Protein AF-A0A7W9EW46-F1 (afdb_monomer_lite)

Sequence (52 aa):
MLRFRQMKTLQKFASVHANVHNHFCLERHLVDRLTYKERRSAALAEWQSLAS

Foldseek 3Di:
DVPDPDPVVVVVVCVVCVVVCCQQCPCVVPDDPVVSVVSNVVSVVVVVVVVD

Organism: NCBI:txid1344948

Structure (mmCIF, N/CA/C/O backbone):
data_AF-A0A7W9EW46-F1
#
_entry.id   AF-A0A7W9EW46-F1
#
loop_
_atom_site.group_PDB
_atom_site.id
_atom_site.type_symbol
_atom_site.label_atom_id
_atom_site.label_alt_id
_atom_site.label_comp_id
_atom_site.label_asym_id
_atom_site.label_entity_id
_atom_site.label_seq_id
_atom_site.pdbx_PDB_ins_code
_atom_site.Cartn_x
_atom_site.Cartn_y
_atom_site.Cartn_z
_atom_site.occupancy
_atom_site.B_iso_or_equiv
_atom_site.auth_seq_id
_atom_site.auth_comp_id
_atom_site.auth_asym_id
_atom_site.auth_atom_id
_atom_site.pdbx_PDB_model_num
ATOM 1 N N . MET A 1 1 ? 1.033 -4.735 13.641 1.00 85.44 1 MET A N 1
ATOM 2 C CA . MET A 1 1 ? -0.087 -5.581 14.118 1.00 85.44 1 MET A CA 1
ATOM 3 C C . MET A 1 1 ? 0.069 -6.011 15.584 1.00 85.44 1 MET A C 1
ATOM 5 O O . MET A 1 1 ? -0.929 -6.046 16.280 1.00 85.44 1 MET A O 1
ATOM 9 N N . LEU A 1 2 ? 1.288 -6.224 16.105 1.00 86.62 2 LEU A N 1
ATOM 10 C CA . LEU A 1 2 ? 1.533 -6.683 17.492 1.00 86.62 2 LEU A CA 1
ATOM 11 C C . LEU A 1 2 ? 1.302 -5.649 18.616 1.00 86.62 2 LEU A C 1
ATOM 13 O O . LEU A 1 2 ? 1.352 -5.994 19.788 1.00 86.62 2 LEU A O 1
ATOM 17 N N . ARG A 1 3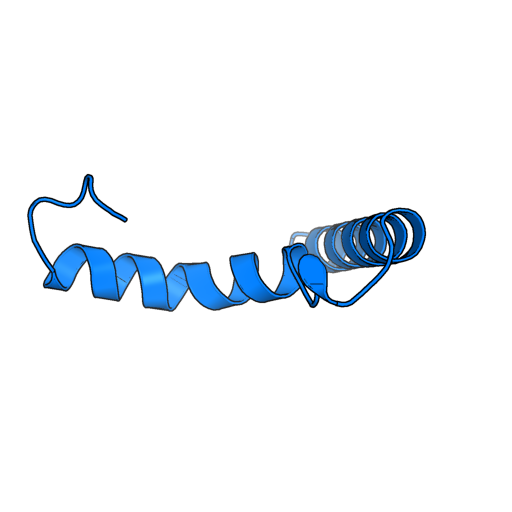 ? 1.070 -4.374 18.280 1.00 92.94 3 ARG A N 1
ATOM 18 C CA . ARG A 1 3 ? 0.903 -3.286 19.266 1.00 92.94 3 ARG A CA 1
ATOM 19 C C . ARG A 1 3 ? -0.564 -3.007 19.628 1.00 92.94 3 ARG A C 1
ATOM 21 O O . ARG A 1 3 ? -0.838 -2.081 20.383 1.00 92.94 3 ARG A O 1
ATOM 28 N N . PHE A 1 4 ? -1.511 -3.768 19.077 1.00 95.56 4 PHE A N 1
ATOM 29 C CA . PHE A 1 4 ? -2.933 -3.608 19.379 1.00 95.56 4 PHE A CA 1
ATOM 30 C C . PHE A 1 4 ? -3.285 -4.382 20.649 1.00 95.56 4 PHE A C 1
ATOM 32 O O . PHE A 1 4 ? -3.044 -5.581 20.734 1.00 95.56 4 PHE A O 1
ATOM 39 N N . ARG A 1 5 ? -3.900 -3.701 21.624 1.00 94.88 5 ARG A N 1
ATOM 40 C CA . ARG A 1 5 ? -4.304 -4.301 22.909 1.00 94.88 5 ARG A CA 1
ATOM 41 C C . ARG A 1 5 ? -5.402 -5.367 22.767 1.00 94.88 5 ARG A C 1
ATOM 43 O O . ARG A 1 5 ? -5.562 -6.189 23.660 1.00 94.88 5 ARG A O 1
ATOM 50 N N . GLN A 1 6 ? -6.180 -5.337 21.681 1.00 96.56 6 GLN A N 1
ATOM 51 C CA . GLN A 1 6 ? -7.288 -6.263 21.428 1.00 96.56 6 GLN A CA 1
ATOM 52 C C . GLN A 1 6 ? -7.329 -6.694 19.958 1.00 96.56 6 GLN A C 1
ATOM 54 O O . GLN A 1 6 ? -7.084 -5.893 19.056 1.00 96.56 6 GLN A O 1
ATOM 59 N N . MET A 1 7 ? -7.740 -7.939 19.704 1.00 96.19 7 MET A N 1
ATOM 60 C CA . MET A 1 7 ? -7.881 -8.468 18.339 1.00 96.19 7 MET A CA 1
ATOM 61 C C . MET A 1 7 ? -8.984 -7.772 17.538 1.00 96.19 7 MET A C 1
ATOM 63 O O . MET A 1 7 ? -8.816 -7.524 16.348 1.00 96.19 7 MET A O 1
ATOM 67 N N . LYS A 1 8 ? -10.089 -7.391 18.186 1.00 96.12 8 LYS A N 1
ATOM 68 C CA . LYS A 1 8 ? -11.207 -6.698 17.527 1.00 96.12 8 LYS A CA 1
ATOM 69 C C . LYS A 1 8 ? -10.778 -5.365 16.906 1.00 96.12 8 LYS A C 1
ATOM 71 O O . LYS A 1 8 ? -11.184 -5.035 15.793 1.00 96.12 8 LYS A O 1
ATOM 76 N N . THR A 1 9 ? -9.953 -4.589 17.609 1.00 96.12 9 THR A N 1
ATOM 77 C CA . THR A 1 9 ? -9.467 -3.297 17.101 1.00 96.12 9 THR A CA 1
ATOM 78 C C . THR A 1 9 ? -8.425 -3.485 16.004 1.00 96.12 9 THR A C 1
ATOM 80 O O . THR A 1 9 ? -8.452 -2.747 15.020 1.00 96.12 9 THR A O 1
ATOM 83 N N . LEU A 1 10 ? -7.583 -4.518 16.115 1.00 95.88 10 LEU A N 1
ATOM 84 C CA . LEU A 1 10 ? -6.674 -4.925 15.046 1.00 95.88 10 LEU A CA 1
ATOM 85 C C . LEU A 1 10 ? -7.427 -5.304 13.766 1.00 95.88 10 LEU A C 1
ATOM 87 O O . LEU A 1 10 ? -7.077 -4.818 12.697 1.00 95.88 10 LEU A O 1
ATOM 91 N N . GLN A 1 11 ? -8.461 -6.141 13.865 1.00 95.50 11 GLN A N 1
ATOM 92 C CA . GLN A 1 11 ? -9.257 -6.578 12.715 1.00 95.50 11 GLN A CA 1
ATOM 93 C C . GLN A 1 11 ? -9.947 -5.402 12.029 1.00 95.50 11 GLN A C 1
ATOM 95 O O . GLN A 1 11 ? -9.859 -5.275 10.810 1.00 95.50 11 GLN A O 1
ATOM 100 N N . LYS A 1 12 ? -10.569 -4.500 12.801 1.00 95.69 12 LYS A N 1
ATOM 101 C CA . LYS A 1 12 ? -11.194 -3.297 12.240 1.00 95.69 12 LYS A CA 1
ATOM 102 C C . LYS A 1 12 ? -10.169 -2.443 11.491 1.00 95.69 12 LYS A C 1
ATOM 104 O O . LYS A 1 12 ? -10.409 -2.073 10.348 1.00 95.69 12 LYS A O 1
ATOM 109 N N . PHE A 1 13 ? -9.007 -2.196 12.093 1.00 94.81 13 PHE A N 1
ATOM 110 C CA . PHE A 1 13 ? -7.923 -1.465 11.438 1.00 94.81 13 PHE A CA 1
ATOM 111 C C . PHE A 1 13 ? -7.444 -2.169 10.158 1.00 94.81 13 PHE A C 1
ATOM 113 O O . PHE A 1 13 ? -7.371 -1.548 9.100 1.00 94.81 13 PHE A O 1
ATOM 120 N N . ALA A 1 14 ? -7.166 -3.472 10.231 1.00 94.44 14 ALA A N 1
ATOM 121 C CA . ALA A 1 14 ? -6.681 -4.256 9.101 1.00 94.44 14 ALA A CA 1
ATOM 122 C C . ALA A 1 14 ? -7.685 -4.274 7.941 1.00 94.44 14 ALA A C 1
ATOM 124 O O . ALA A 1 14 ? -7.276 -4.086 6.803 1.00 94.44 14 ALA A O 1
ATOM 125 N N . SER A 1 15 ? -8.985 -4.417 8.218 1.00 94.06 15 SER A N 1
ATOM 126 C CA . SER A 1 15 ? -10.030 -4.428 7.183 1.00 94.06 15 SER A CA 1
ATOM 127 C C . SER A 1 15 ? -10.101 -3.128 6.374 1.00 94.06 15 SER A C 1
ATOM 129 O O . SER A 1 15 ? -10.347 -3.169 5.175 1.00 94.06 15 SER A O 1
ATOM 131 N N . VAL A 1 16 ? -9.818 -1.982 7.005 1.00 91.94 16 VAL A N 1
ATOM 132 C CA . VAL A 1 16 ? -9.809 -0.672 6.336 1.00 91.94 16 VAL A CA 1
ATOM 133 C C . VAL A 1 16 ? -8.486 -0.434 5.601 1.00 91.94 16 VAL A C 1
ATOM 135 O O . VAL A 1 16 ? -8.472 0.098 4.495 1.00 91.94 16 VAL A O 1
ATOM 138 N N . HIS A 1 17 ? -7.359 -0.846 6.188 1.00 93.00 17 HIS A N 1
ATOM 139 C CA . HIS A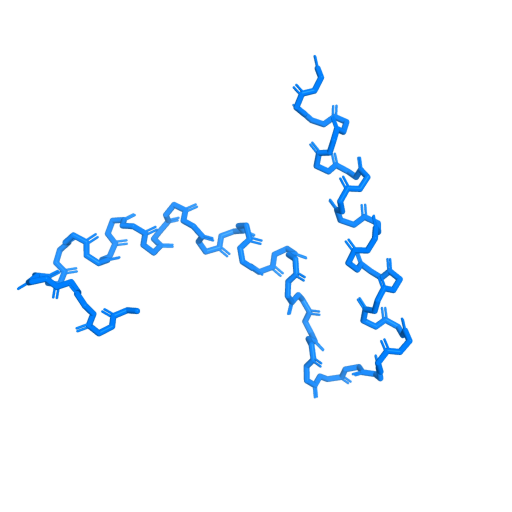 1 17 ? -6.028 -0.560 5.642 1.00 93.00 17 HIS A CA 1
ATOM 140 C C . HIS A 1 17 ? -5.512 -1.592 4.629 1.00 93.00 17 HIS A C 1
ATOM 142 O O . HIS A 1 17 ? -4.569 -1.286 3.896 1.00 93.00 17 HIS A O 1
ATOM 148 N N . ALA A 1 18 ? -6.092 -2.795 4.569 1.00 94.31 18 ALA A N 1
ATOM 149 C CA . ALA A 1 18 ? -5.608 -3.877 3.710 1.00 94.31 18 ALA A CA 1
ATOM 150 C C . ALA A 1 18 ? -5.576 -3.477 2.232 1.00 94.31 18 ALA A C 1
ATOM 152 O O . ALA A 1 18 ? -4.577 -3.722 1.566 1.00 94.31 18 ALA A O 1
ATOM 153 N N . ASN A 1 19 ? -6.613 -2.796 1.738 1.00 91.94 19 ASN A N 1
ATOM 154 C CA . ASN A 1 19 ? -6.682 -2.381 0.335 1.00 91.94 19 ASN A CA 1
ATOM 155 C C . ASN A 1 19 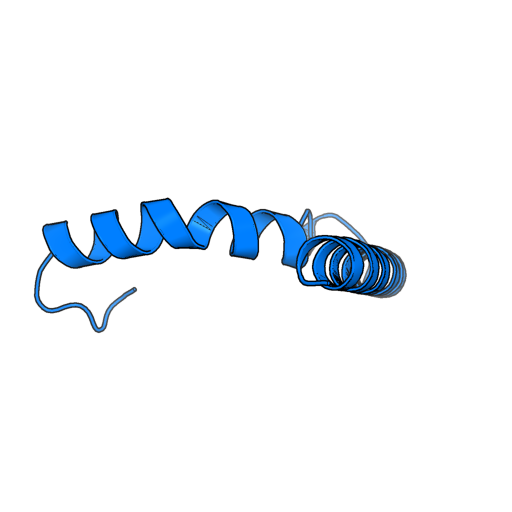? -5.556 -1.407 -0.031 1.00 91.94 19 ASN A C 1
ATOM 157 O O . ASN A 1 19 ? -4.885 -1.597 -1.042 1.00 91.94 19 ASN A O 1
ATOM 161 N N . VAL A 1 20 ? -5.287 -0.424 0.834 1.00 93.31 20 VAL A N 1
ATOM 162 C CA . VAL A 1 20 ? -4.179 0.524 0.643 1.00 93.31 20 VAL A CA 1
ATOM 163 C C . VAL A 1 20 ? -2.842 -0.216 0.653 1.00 93.31 20 VAL A C 1
ATOM 165 O O . VAL A 1 20 ? -2.009 -0.017 -0.227 1.00 93.31 20 VAL A O 1
ATOM 168 N N . HIS A 1 21 ? -2.629 -1.111 1.620 1.00 94.31 21 HIS A N 1
ATOM 169 C CA . HIS A 1 21 ? -1.396 -1.892 1.685 1.00 94.31 21 HIS A CA 1
ATOM 170 C C . HIS A 1 21 ? -1.194 -2.753 0.433 1.00 94.31 21 HIS A C 1
ATOM 172 O O . HIS A 1 21 ? -0.115 -2.727 -0.154 1.00 94.31 21 HIS A O 1
ATOM 178 N N . ASN A 1 22 ? -2.231 -3.471 0.005 1.00 93.62 22 ASN A N 1
ATOM 179 C CA . ASN A 1 22 ? -2.179 -4.361 -1.149 1.00 93.62 22 ASN A CA 1
ATOM 180 C C . ASN A 1 22 ? -1.910 -3.593 -2.445 1.00 93.62 22 ASN A C 1
ATOM 182 O O . ASN A 1 22 ? -1.089 -4.035 -3.239 1.00 93.62 22 ASN A O 1
ATOM 186 N N . HIS A 1 23 ? -2.532 -2.428 -2.632 1.00 94.38 23 HIS A N 1
ATOM 187 C CA . HIS A 1 23 ? -2.325 -1.594 -3.814 1.00 94.38 23 HIS A CA 1
ATOM 188 C C . HIS A 1 23 ? -0.875 -1.081 -3.914 1.00 94.38 23 HIS A C 1
ATOM 190 O O . HIS A 1 23 ? -0.234 -1.208 -4.953 1.00 94.38 23 HIS A O 1
ATOM 196 N N . PHE A 1 24 ? -0.301 -0.583 -2.812 1.00 96.06 24 P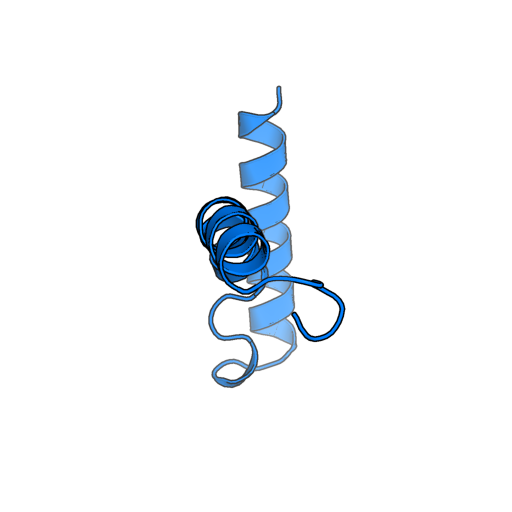HE A N 1
ATOM 197 C CA . PHE A 1 24 ? 1.055 -0.010 -2.808 1.00 96.06 24 PHE A CA 1
ATOM 198 C C . PHE A 1 24 ? 2.200 -1.027 -2.670 1.00 96.06 24 PHE A C 1
ATOM 200 O O . PHE A 1 24 ? 3.359 -0.677 -2.931 1.00 96.06 24 PHE A O 1
ATOM 207 N N . CYS A 1 25 ? 1.914 -2.238 -2.188 1.00 95.50 25 CYS A N 1
ATOM 208 C CA . CYS A 1 25 ? 2.891 -3.310 -1.963 1.00 95.50 25 CYS A CA 1
ATOM 209 C C . CYS A 1 25 ? 2.653 -4.532 -2.864 1.00 95.50 25 CYS A C 1
ATOM 211 O O . CYS A 1 25 ? 3.185 -5.608 -2.576 1.00 95.50 25 CYS A O 1
ATOM 213 N N . LEU A 1 26 ? 1.876 -4.369 -3.937 1.00 94.75 26 LEU A N 1
ATOM 214 C CA . LEU A 1 26 ? 1.511 -5.440 -4.855 1.00 94.75 26 LEU A CA 1
ATOM 215 C C . LEU A 1 26 ? 2.753 -6.183 -5.361 1.00 94.75 26 LEU A C 1
ATOM 217 O O . LEU A 1 26 ? 3.684 -5.573 -5.888 1.00 94.75 26 LEU A O 1
ATOM 221 N N . GLU A 1 27 ? 2.758 -7.505 -5.174 1.00 94.88 27 GLU A N 1
ATOM 222 C CA . GLU A 1 27 ? 3.775 -8.423 -5.706 1.00 94.88 27 GLU A CA 1
ATOM 223 C C . GLU A 1 27 ? 5.232 -8.074 -5.341 1.00 94.88 27 GLU A C 1
ATOM 225 O O . GLU A 1 27 ? 6.160 -8.534 -5.997 1.00 94.88 27 GLU A O 1
ATOM 230 N N . ARG A 1 28 ? 5.470 -7.316 -4.259 1.00 94.50 28 ARG A N 1
ATOM 231 C CA . ARG A 1 28 ? 6.803 -6.816 -3.856 1.00 94.50 28 ARG A CA 1
ATOM 232 C C . ARG A 1 28 ? 7.923 -7.864 -3.849 1.00 94.50 28 ARG A C 1
ATOM 234 O O . ARG A 1 28 ? 9.081 -7.515 -4.052 1.00 94.50 28 ARG A O 1
ATOM 241 N N . HIS A 1 29 ? 7.585 -9.111 -3.540 1.00 93.88 29 HIS A N 1
ATOM 242 C CA . HIS A 1 29 ? 8.534 -10.222 -3.438 1.00 93.88 29 HIS A CA 1
ATOM 243 C C . HIS A 1 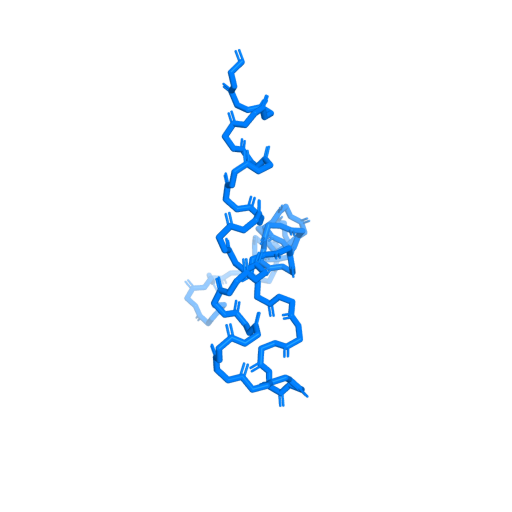29 ? 8.505 -11.169 -4.644 1.00 93.88 29 HIS A C 1
ATOM 245 O O . HIS A 1 29 ? 9.273 -12.124 -4.673 1.00 93.88 29 HIS A O 1
ATOM 251 N N . LEU A 1 30 ? 7.616 -10.924 -5.606 1.00 97.00 30 LEU A N 1
ATOM 252 C CA . LEU A 1 30 ? 7.438 -11.734 -6.812 1.00 97.00 30 LEU A CA 1
ATOM 253 C C . LEU A 1 30 ? 8.030 -11.057 -8.053 1.00 97.00 30 LEU A C 1
ATOM 255 O O . LEU A 1 30 ? 8.330 -11.740 -9.026 1.00 97.00 30 LEU A O 1
ATOM 259 N N . VAL A 1 31 ? 8.219 -9.734 -8.015 1.00 96.75 31 VAL A N 1
ATOM 260 C CA . VAL A 1 31 ? 8.837 -8.961 -9.099 1.00 96.75 31 VAL A CA 1
ATOM 261 C C . VAL A 1 31 ? 10.170 -8.355 -8.679 1.00 96.75 31 VAL A C 1
ATOM 263 O O . VAL A 1 31 ? 10.465 -8.198 -7.491 1.00 96.75 31 VAL A O 1
ATOM 266 N N . ASP A 1 32 ? 10.987 -7.994 -9.665 1.00 97.56 32 ASP A N 1
ATOM 267 C CA . ASP A 1 32 ? 12.246 -7.311 -9.417 1.00 97.56 32 ASP A CA 1
ATOM 268 C C . ASP A 1 32 ? 12.029 -5.886 -8.870 1.00 97.56 32 ASP A C 1
ATOM 270 O O . ASP A 1 32 ? 10.941 -5.298 -8.901 1.00 97.56 32 ASP A O 1
ATOM 274 N N . ARG A 1 33 ? 13.110 -5.304 -8.349 1.00 96.38 33 ARG A N 1
ATOM 275 C CA . ARG A 1 33 ? 13.063 -4.007 -7.670 1.00 96.38 33 ARG A CA 1
ATOM 276 C C . ARG A 1 33 ? 12.660 -2.853 -8.592 1.00 96.38 33 ARG A C 1
ATOM 278 O O . ARG A 1 33 ? 12.066 -1.897 -8.089 1.00 96.38 33 ARG A O 1
ATOM 285 N N . LEU A 1 34 ? 13.032 -2.885 -9.871 1.00 97.94 34 LEU A N 1
ATOM 286 C CA . LEU A 1 34 ? 12.698 -1.828 -10.823 1.00 97.94 34 LEU A CA 1
ATOM 287 C C . LEU A 1 34 ? 11.201 -1.873 -11.125 1.00 97.94 34 LEU A C 1
ATOM 289 O O . LEU A 1 34 ? 10.511 -0.889 -10.856 1.00 97.94 34 LEU A O 1
ATOM 293 N N . THR A 1 35 ? 10.692 -3.042 -11.517 1.00 97.62 35 THR A N 1
ATOM 294 C CA . THR A 1 35 ? 9.261 -3.261 -11.776 1.00 97.62 35 THR A CA 1
ATOM 295 C C . THR A 1 35 ? 8.402 -2.882 -10.567 1.00 97.62 35 THR A C 1
ATOM 297 O O . THR A 1 35 ? 7.388 -2.193 -10.692 1.00 97.62 35 THR A O 1
ATOM 300 N N . TYR A 1 36 ? 8.823 -3.261 -9.355 1.00 97.44 36 TYR A N 1
ATOM 301 C CA . TYR A 1 36 ? 8.128 -2.868 -8.127 1.00 97.44 36 TYR A CA 1
ATOM 302 C C . TYR A 1 36 ? 8.057 -1.341 -7.944 1.00 97.44 36 TYR A C 1
ATOM 304 O O . TYR A 1 36 ? 7.027 -0.809 -7.523 1.00 97.44 36 TYR A O 1
ATOM 312 N N . LYS A 1 37 ? 9.146 -0.616 -8.233 1.00 97.31 37 LYS A N 1
ATOM 313 C CA . LYS A 1 37 ? 9.182 0.848 -8.096 1.00 97.31 37 LYS A CA 1
ATOM 314 C C . LYS A 1 37 ? 8.257 1.533 -9.093 1.00 97.31 37 LYS A C 1
ATOM 316 O O . LYS A 1 37 ? 7.555 2.456 -8.695 1.00 97.31 37 LYS A O 1
ATOM 321 N N . GLU A 1 38 ? 8.243 1.084 -10.342 1.00 97.94 38 GLU A N 1
ATOM 322 C CA . GLU A 1 38 ? 7.376 1.637 -11.388 1.00 97.94 38 GLU A CA 1
ATOM 323 C C . GLU A 1 38 ? 5.902 1.490 -11.016 1.00 97.94 38 GLU A C 1
ATOM 325 O O . GLU A 1 38 ? 5.169 2.477 -10.974 1.00 97.94 38 GLU A O 1
ATOM 330 N N . ARG A 1 39 ? 5.492 0.281 -10.620 1.00 97.25 39 ARG A N 1
ATOM 331 C CA . ARG A 1 39 ? 4.119 0.007 -10.173 1.00 97.25 39 ARG A CA 1
ATOM 332 C C . ARG A 1 39 ? 3.729 0.833 -8.954 1.00 97.25 39 ARG A C 1
ATOM 334 O O . ARG A 1 39 ? 2.623 1.358 -8.892 1.00 97.25 39 ARG A O 1
ATOM 341 N N . ARG A 1 40 ? 4.642 0.998 -7.992 1.00 97.06 40 ARG A N 1
ATOM 342 C CA . ARG A 1 40 ? 4.400 1.840 -6.813 1.00 97.06 40 ARG A CA 1
ATOM 343 C C . ARG A 1 40 ? 4.226 3.317 -7.178 1.00 97.06 40 ARG A C 1
ATOM 345 O O . ARG A 1 40 ? 3.425 3.995 -6.539 1.00 97.06 40 ARG A O 1
ATOM 352 N N . SER A 1 41 ? 4.969 3.816 -8.163 1.00 97.69 41 SER A N 1
ATOM 353 C CA . SER A 1 41 ? 4.810 5.184 -8.669 1.00 97.69 41 SER A CA 1
ATOM 354 C C . SER A 1 41 ? 3.475 5.366 -9.394 1.00 97.69 41 SER A C 1
ATOM 356 O O . SER A 1 41 ? 2.807 6.369 -9.163 1.00 97.69 41 SER A O 1
ATOM 358 N N . ALA A 1 42 ? 3.052 4.388 -10.202 1.00 97.31 42 ALA A N 1
ATOM 359 C CA . ALA A 1 42 ? 1.741 4.397 -10.855 1.00 97.31 42 ALA A CA 1
ATOM 360 C C . ALA A 1 42 ? 0.594 4.410 -9.828 1.00 97.31 42 ALA A C 1
ATOM 362 O O . ALA A 1 42 ? -0.254 5.297 -9.871 1.00 97.31 42 ALA A O 1
ATOM 363 N N . ALA A 1 43 ? 0.651 3.526 -8.826 1.00 96.75 43 ALA A N 1
ATOM 364 C CA . ALA A 1 43 ? -0.297 3.492 -7.710 1.00 96.75 43 ALA A CA 1
ATOM 365 C C . ALA A 1 43 ? -0.400 4.842 -6.970 1.00 96.75 43 ALA A C 1
ATOM 367 O O . ALA A 1 43 ? -1.477 5.262 -6.555 1.00 96.75 43 ALA A O 1
ATOM 368 N N . LEU A 1 44 ? 0.719 5.561 -6.811 1.00 96.75 44 LEU A N 1
ATOM 369 C CA . LEU A 1 44 ? 0.712 6.890 -6.198 1.00 96.75 44 LEU A CA 1
ATOM 370 C C . LEU A 1 44 ? 0.015 7.935 -7.078 1.00 96.75 44 LEU A C 1
ATOM 372 O O . LEU A 1 44 ? -0.735 8.752 -6.548 1.00 96.75 44 LEU A O 1
ATOM 376 N N . ALA A 1 45 ? 0.257 7.919 -8.389 1.00 97.12 45 ALA A N 1
ATOM 377 C CA . ALA A 1 45 ? -0.392 8.834 -9.325 1.00 97.12 45 ALA A CA 1
ATOM 378 C C . ALA A 1 45 ? -1.912 8.598 -9.378 1.00 97.12 45 ALA A C 1
ATOM 380 O O . ALA A 1 45 ? -2.688 9.550 -9.290 1.00 97.12 45 ALA A O 1
ATOM 381 N N . GLU A 1 46 ? -2.339 7.333 -9.427 1.00 95.31 46 GLU A N 1
ATOM 382 C CA . GLU A 1 46 ? -3.752 6.947 -9.329 1.00 95.31 46 GLU A CA 1
ATOM 383 C C . GLU A 1 46 ? -4.370 7.454 -8.020 1.00 95.31 46 GLU A C 1
ATOM 385 O O . GLU A 1 46 ? -5.405 8.120 -8.033 1.00 95.31 46 GLU A O 1
ATOM 390 N N . TRP A 1 47 ? -3.700 7.228 -6.886 1.00 95.06 47 TRP A N 1
ATOM 391 C CA . TRP A 1 47 ? -4.176 7.697 -5.585 1.00 95.06 47 TRP A CA 1
ATOM 392 C C . TRP A 1 47 ? -4.320 9.221 -5.515 1.00 95.06 47 TRP A C 1
ATOM 394 O O . TRP A 1 47 ? -5.296 9.725 -4.963 1.00 95.06 47 TRP A O 1
ATOM 404 N N . GLN A 1 48 ? -3.366 9.965 -6.079 1.00 95.19 48 GLN A N 1
ATOM 405 C CA . GLN A 1 48 ? -3.431 11.427 -6.139 1.00 95.19 48 GLN A CA 1
ATOM 406 C C . GLN A 1 48 ? -4.626 11.911 -6.963 1.00 95.19 48 GLN A C 1
ATOM 408 O O . GLN A 1 48 ? -5.278 12.862 -6.549 1.00 95.19 48 GLN A O 1
ATOM 413 N N . SER A 1 49 ? -4.951 11.230 -8.066 1.00 94.88 49 SER A N 1
ATOM 414 C CA . SER A 1 49 ? -6.111 11.566 -8.903 1.00 94.88 49 SER A CA 1
ATOM 415 C C . SER A 1 49 ? -7.465 11.304 -8.231 1.00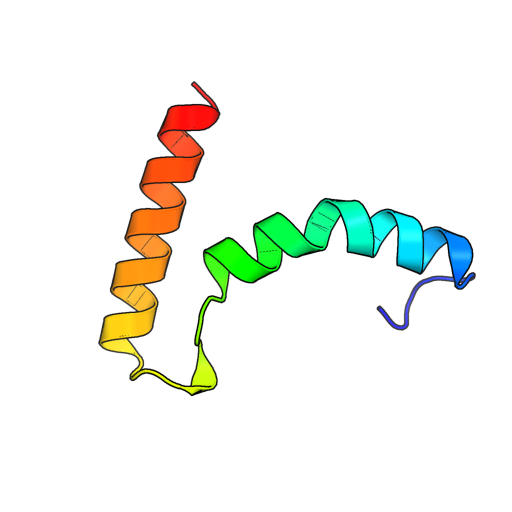 94.88 49 SER A C 1
ATOM 417 O O . SER A 1 49 ? -8.455 11.937 -8.572 1.00 94.88 49 SER A O 1
ATOM 419 N N . LEU A 1 50 ? -7.519 10.373 -7.273 1.00 90.88 50 LEU A N 1
ATOM 420 C CA . LEU A 1 50 ? -8.727 10.074 -6.495 1.00 90.88 50 LEU A CA 1
ATOM 421 C C . LEU A 1 50 ? -8.905 11.007 -5.291 1.00 90.88 50 LEU A C 1
ATOM 423 O O . LEU A 1 50 ? -10.006 11.115 -4.756 1.00 90.88 50 LEU A O 1
ATOM 427 N N . ALA A 1 51 ? -7.813 11.610 -4.815 1.00 89.06 51 ALA A N 1
ATOM 428 C CA . ALA A 1 51 ? -7.810 12.503 -3.660 1.00 89.06 51 ALA A CA 1
ATOM 429 C C . ALA A 1 51 ? -8.071 13.976 -4.024 1.00 89.06 51 ALA A C 1
ATOM 431 O O . ALA A 1 51 ? -8.287 14.785 -3.120 1.00 89.06 51 ALA A O 1
ATOM 432 N N . SER A 1 52 ? -8.006 14.314 -5.314 1.00 64.56 52 SER A N 1
ATOM 433 C CA . SER A 1 52 ? -8.372 15.613 -5.891 1.00 64.56 52 SER A CA 1
ATOM 434 C C . SER A 1 52 ? -9.864 15.705 -6.172 1.00 64.56 52 SER A C 1
ATOM 436 O O . SER A 1 52 ? -10.443 16.763 -5.848 1.00 64.56 52 SER A O 1
#

Radius of gyration: 14.04 Å; chains: 1; bounding box: 24×27×35 Å

pLDDT: mean 94.38, std 4.9, range [64.56, 97.94]

Secondary structure (DSSP, 8-state):
-TT-SSHHHHHHHHHHHHHHHHHHTTTTTTS-HHHHHHHHHHHHHHHHHHH-